Protein AF-A0A1M6I4M4-F1 (afdb_monomer_lite)

Sequence (98 aa):
MHDIEQLFTFACSGDISGLEEYYKNGGTKNIRYQKFGTEHSLMMGAFRNCQFATMDYLKSQGETLTEAEAAALQRALGQMERAKHLADPKEKERESSR

Secondary structure (DSSP, 8-state):
---HHHHHHHHHHT-HHHHHHHHHTTPPSS-EEEETTEEEEHHHHHHHTT-HHHHHHHHHHT----HHHHHHHHHHHHHHHHHHHHH-GGGSSSSS--

Structure (mmCIF, N/CA/C/O backbone):
data_AF-A0A1M6I4M4-F1
#
_entry.id   AF-A0A1M6I4M4-F1
#
loop_
_atom_site.group_PDB
_atom_site.id
_atom_site.type_symbol
_atom_site.label_atom_id
_atom_site.label_alt_id
_atom_site.label_comp_id
_atom_site.label_asym_id
_atom_site.label_entity_id
_atom_site.label_seq_id
_atom_site.pdbx_PDB_ins_c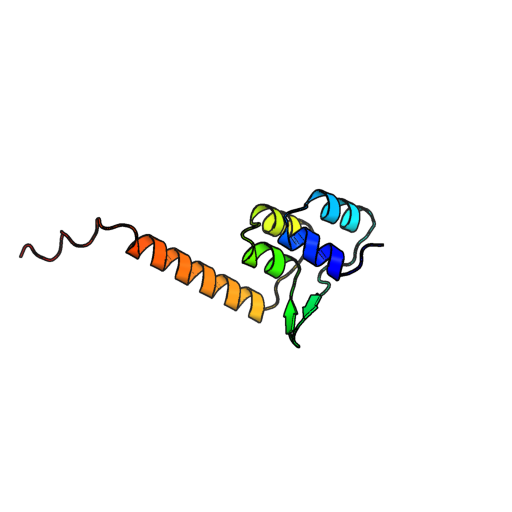ode
_atom_site.Cartn_x
_atom_site.Cartn_y
_atom_site.Cartn_z
_atom_site.occupancy
_atom_site.B_iso_or_equiv
_atom_site.auth_seq_id
_atom_site.auth_comp_id
_atom_site.auth_asym_id
_atom_site.auth_atom_id
_atom_site.pdbx_PDB_model_num
ATOM 1 N N . MET A 1 1 ? -17.769 4.389 5.767 1.00 60.28 1 MET A N 1
ATOM 2 C CA . MET A 1 1 ? -17.010 3.127 5.900 1.00 60.28 1 MET A CA 1
ATOM 3 C C . MET A 1 1 ? -16.531 2.777 4.505 1.00 60.28 1 MET A C 1
ATOM 5 O O . MET A 1 1 ? -17.378 2.627 3.638 1.00 60.28 1 MET A O 1
ATOM 9 N N . HIS A 1 2 ? -15.221 2.789 4.264 1.00 77.38 2 HIS A N 1
ATOM 10 C CA . HIS A 1 2 ? -14.665 2.419 2.961 1.00 77.38 2 HIS A CA 1
ATOM 11 C C . HIS A 1 2 ? -14.637 0.892 2.856 1.00 77.38 2 HIS A C 1
ATOM 13 O O . HIS A 1 2 ? -14.240 0.231 3.818 1.00 77.38 2 HIS A O 1
ATOM 19 N N . ASP A 1 3 ? -15.078 0.337 1.730 1.00 90.31 3 ASP A N 1
ATOM 20 C CA . ASP A 1 3 ? -14.896 -1.086 1.446 1.00 90.31 3 ASP A CA 1
ATOM 21 C C . ASP A 1 3 ? -13.462 -1.373 0.960 1.00 90.31 3 ASP A C 1
ATOM 23 O O . ASP A 1 3 ? -12.679 -0.469 0.651 1.00 90.31 3 ASP A O 1
ATOM 27 N N . ILE A 1 4 ? -13.094 -2.655 0.920 1.00 94.88 4 ILE A N 1
ATOM 28 C CA . ILE A 1 4 ? -11.757 -3.083 0.496 1.00 94.88 4 ILE A CA 1
ATOM 29 C C . ILE A 1 4 ? -11.454 -2.716 -0.966 1.00 94.88 4 ILE A C 1
ATOM 31 O O . ILE A 1 4 ? -10.291 -2.492 -1.296 1.00 94.88 4 ILE A O 1
ATOM 35 N N . GLU A 1 5 ? -12.456 -2.624 -1.844 1.00 95.50 5 GLU A N 1
ATOM 36 C CA . GLU A 1 5 ? -12.244 -2.297 -3.259 1.00 95.50 5 GLU A CA 1
ATOM 37 C C . GLU A 1 5 ? -11.834 -0.832 -3.432 1.00 95.50 5 GLU A C 1
ATOM 39 O O . GLU A 1 5 ? -10.890 -0.518 -4.166 1.00 95.50 5 GLU A O 1
ATOM 44 N N . GLN A 1 6 ? -12.488 0.063 -2.694 1.00 96.25 6 GLN A N 1
ATOM 45 C CA . GLN A 1 6 ? -12.174 1.482 -2.663 1.00 96.25 6 GLN A CA 1
ATOM 46 C C . GLN A 1 6 ? -10.792 1.727 -2.046 1.00 96.25 6 GLN A C 1
ATOM 48 O O . GLN A 1 6 ? -9.997 2.489 -2.595 1.00 96.25 6 GLN A O 1
ATOM 53 N N . LEU A 1 7 ? -10.459 1.030 -0.955 1.00 97.38 7 LEU A N 1
ATOM 54 C CA . LEU A 1 7 ? -9.134 1.121 -0.329 1.00 97.38 7 LEU A CA 1
ATOM 55 C C . LEU A 1 7 ? -8.032 0.598 -1.253 1.00 97.38 7 LEU A C 1
ATOM 57 O O . LEU A 1 7 ? -6.967 1.208 -1.362 1.00 97.38 7 LEU A O 1
ATOM 61 N N . PHE A 1 8 ? -8.292 -0.501 -1.964 1.00 97.12 8 PHE A N 1
ATOM 62 C CA . PHE A 1 8 ? -7.364 -1.021 -2.962 1.00 97.12 8 PHE A CA 1
ATOM 63 C C . PHE A 1 8 ? -7.186 -0.041 -4.127 1.00 97.12 8 PHE A C 1
ATOM 65 O O . PHE A 1 8 ? -6.068 0.137 -4.612 1.00 97.12 8 PHE A O 1
ATOM 72 N N . THR A 1 9 ? -8.255 0.649 -4.533 1.00 97.56 9 THR A N 1
ATOM 73 C CA . THR A 1 9 ? -8.200 1.715 -5.542 1.00 97.56 9 THR A CA 1
ATOM 74 C C . THR A 1 9 ? -7.325 2.875 -5.079 1.00 97.56 9 THR A C 1
ATOM 76 O O . THR A 1 9 ? -6.431 3.265 -5.826 1.00 97.56 9 THR A O 1
ATOM 79 N N . PHE A 1 10 ? -7.501 3.366 -3.846 1.00 98.25 10 PHE A N 1
ATOM 80 C CA . PHE A 1 10 ? -6.642 4.412 -3.279 1.00 98.25 10 PHE A CA 1
ATOM 81 C C . PHE A 1 10 ? -5.170 3.998 -3.241 1.00 98.25 10 PHE A C 1
ATOM 83 O O . PHE A 1 10 ? -4.292 4.770 -3.621 1.00 98.25 10 PHE A O 1
ATOM 90 N N . ALA A 1 11 ? -4.889 2.755 -2.845 1.00 98.06 11 ALA A N 1
ATOM 91 C CA . ALA A 1 11 ? -3.527 2.236 -2.840 1.00 98.06 11 ALA A CA 1
ATOM 92 C C . ALA A 1 11 ? -2.917 2.184 -4.253 1.00 98.06 11 ALA A C 1
ATOM 94 O O . ALA A 1 11 ? -1.751 2.527 -4.429 1.00 98.06 11 ALA A O 1
ATOM 95 N N . CYS A 1 12 ? -3.697 1.789 -5.266 1.00 97.94 12 CYS A N 1
ATOM 96 C CA . CYS A 1 12 ? -3.242 1.739 -6.657 1.00 97.94 12 CYS A CA 1
ATOM 97 C C . CYS A 1 12 ? -3.042 3.131 -7.275 1.00 97.94 12 CYS A C 1
ATOM 99 O O . CYS A 1 12 ? -2.120 3.309 -8.068 1.00 97.94 12 CYS A O 1
ATOM 101 N N . SER A 1 13 ? -3.898 4.100 -6.940 1.00 98.12 13 SER A N 1
ATOM 102 C CA . SER A 1 13 ? -3.834 5.468 -7.472 1.00 98.12 13 SER A CA 1
ATOM 103 C C . SER A 1 13 ? -2.854 6.372 -6.726 1.00 98.12 13 SER A C 1
ATOM 105 O O . SER A 1 13 ? -2.486 7.423 -7.245 1.00 98.12 13 SER A O 1
ATOM 107 N N . GLY A 1 14 ? -2.435 5.975 -5.525 1.00 98.06 14 GLY A N 1
ATOM 108 C CA . GLY A 1 14 ? -1.590 6.782 -4.654 1.00 98.06 14 GLY A CA 1
ATOM 109 C C . GLY A 1 14 ? -2.355 7.823 -3.831 1.00 98.06 14 GLY A C 1
ATOM 110 O O . GLY A 1 14 ? -1.748 8.765 -3.323 1.00 98.06 14 GLY A O 1
ATOM 111 N N . ASP A 1 15 ? -3.673 7.666 -3.676 1.00 98.19 15 ASP A N 1
ATOM 112 C CA . ASP A 1 15 ? -4.514 8.558 -2.871 1.00 98.19 15 ASP A CA 1
ATOM 113 C C . ASP A 1 15 ? -4.288 8.329 -1.366 1.00 98.19 15 ASP A C 1
ATOM 115 O O . ASP A 1 15 ? -5.010 7.597 -0.683 1.00 98.19 15 ASP A O 1
ATOM 119 N N . ILE A 1 16 ? -3.234 8.958 -0.844 1.00 98.25 16 ILE A N 1
ATOM 120 C CA . ILE A 1 16 ? -2.892 8.912 0.581 1.00 98.25 16 ILE A CA 1
ATOM 121 C C . ILE A 1 16 ? -3.979 9.587 1.425 1.00 98.25 16 ILE A C 1
ATOM 123 O O . ILE A 1 16 ? -4.230 9.132 2.535 1.00 98.25 16 ILE A O 1
ATOM 127 N N . SER A 1 17 ? -4.663 10.618 0.922 1.00 97.69 17 SER A N 1
ATOM 128 C CA . SER A 1 17 ? -5.705 11.319 1.681 1.00 97.69 17 SER A CA 1
ATOM 129 C C . SER A 1 17 ? -6.900 10.413 1.988 1.00 97.69 17 SER A C 1
ATOM 131 O O . SER A 1 17 ? -7.351 10.377 3.134 1.00 97.69 17 SER A O 1
ATOM 133 N N . GLY A 1 18 ? -7.355 9.623 1.012 1.00 97.06 18 GLY A N 1
ATOM 134 C CA . GLY A 1 18 ? -8.405 8.623 1.231 1.00 97.06 18 GLY A CA 1
ATOM 135 C C . GLY A 1 18 ? -7.991 7.533 2.228 1.00 97.06 18 GLY A C 1
ATOM 136 O O . GLY A 1 18 ? -8.768 7.141 3.103 1.00 97.06 18 GLY A O 1
ATOM 137 N N . LEU A 1 19 ? -6.734 7.077 2.162 1.00 97.75 19 LEU A N 1
ATOM 138 C CA . LEU A 1 19 ? -6.187 6.113 3.125 1.00 97.75 19 LEU A CA 1
ATOM 139 C C . LEU A 1 19 ? -6.052 6.717 4.534 1.00 97.75 19 LEU A C 1
ATOM 141 O O . LEU A 1 19 ? -6.377 6.060 5.522 1.00 97.75 19 LEU A O 1
ATOM 145 N N . GLU A 1 20 ? -5.627 7.974 4.645 1.00 97.69 20 GLU A N 1
ATOM 146 C CA . GLU A 1 20 ? -5.549 8.689 5.918 1.00 97.69 20 GLU A CA 1
ATOM 147 C C . GLU A 1 20 ? -6.901 8.814 6.595 1.00 97.69 20 GLU A C 1
ATOM 149 O O . GLU A 1 20 ? -7.000 8.585 7.800 1.00 97.69 20 GLU A O 1
ATOM 154 N N . GLU A 1 21 ? -7.938 9.178 5.844 1.00 97.06 21 GLU A N 1
ATOM 155 C CA . GLU A 1 21 ? -9.292 9.243 6.377 1.00 97.06 21 GLU A CA 1
ATOM 156 C C . GLU A 1 21 ? -9.730 7.879 6.923 1.00 97.06 21 GLU A C 1
ATOM 158 O O . GLU A 1 21 ? -10.281 7.793 8.023 1.00 97.06 21 GLU A O 1
ATOM 163 N N . TYR A 1 22 ? -9.437 6.795 6.203 1.00 97.06 22 TYR A N 1
ATOM 164 C CA . TYR A 1 22 ? -9.741 5.443 6.658 1.00 97.06 22 TYR A CA 1
ATOM 165 C C . TYR A 1 22 ? -9.055 5.096 7.990 1.00 97.06 22 TYR A C 1
ATOM 167 O O . TYR A 1 22 ? -9.731 4.676 8.934 1.00 97.06 22 TYR A O 1
ATOM 175 N N . TYR A 1 23 ? -7.741 5.307 8.112 1.00 96.88 23 TYR A N 1
ATOM 176 C CA . TYR A 1 23 ? -7.014 4.963 9.340 1.00 96.88 23 TYR A CA 1
ATOM 177 C C . TYR A 1 23 ? -7.337 5.900 10.512 1.00 96.88 23 TYR A C 1
ATOM 179 O O . TYR A 1 23 ? -7.453 5.427 11.644 1.00 96.88 23 TYR A O 1
ATOM 187 N N . LYS A 1 24 ? -7.567 7.201 10.266 1.00 96.31 24 LYS A N 1
ATOM 188 C CA . LYS A 1 24 ? -8.021 8.163 11.295 1.00 96.31 24 LYS A CA 1
ATOM 189 C C . LYS A 1 24 ? -9.352 7.748 11.922 1.00 96.31 24 LYS A C 1
ATOM 191 O O . LYS A 1 24 ? -9.561 7.968 13.111 1.00 96.31 24 LYS A O 1
ATOM 196 N N . ASN A 1 25 ? -10.217 7.098 11.147 1.00 95.12 25 ASN A N 1
ATOM 197 C CA . ASN A 1 25 ? -11.512 6.594 11.602 1.00 95.12 25 ASN A CA 1
ATOM 198 C C . ASN A 1 25 ? -11.451 5.176 12.211 1.00 95.12 25 ASN A C 1
ATOM 200 O O . ASN A 1 25 ? -12.485 4.526 12.354 1.00 95.12 25 ASN A O 1
ATOM 204 N N . GLY A 1 26 ? -10.262 4.679 12.575 1.00 94.75 26 GLY A N 1
ATOM 205 C CA . GLY A 1 26 ? -10.101 3.366 13.209 1.00 94.75 26 GLY A CA 1
ATOM 206 C C . GLY A 1 26 ? -10.154 2.189 12.233 1.00 94.75 26 GLY A C 1
ATOM 207 O O . GLY A 1 26 ? -10.511 1.079 12.629 1.00 94.75 26 GLY A O 1
ATOM 208 N N . GLY A 1 27 ? -9.816 2.422 10.961 1.00 95.06 27 GLY A N 1
ATOM 209 C CA . GLY A 1 27 ? -9.752 1.392 9.931 1.00 95.06 27 GLY A CA 1
ATOM 210 C C . GLY A 1 27 ? -8.944 0.158 10.353 1.00 95.06 27 GLY A C 1
ATOM 211 O O . GLY A 1 27 ? -7.889 0.250 10.985 1.00 95.06 27 GLY A O 1
ATOM 212 N N . THR A 1 28 ? -9.446 -1.020 9.987 1.00 95.31 28 THR A N 1
ATOM 213 C CA . THR A 1 28 ? -8.758 -2.295 10.219 1.00 95.31 28 THR A CA 1
ATOM 214 C C . THR A 1 28 ? -7.534 -2.414 9.313 1.00 95.31 28 THR A C 1
ATOM 216 O O . THR A 1 28 ? -7.605 -2.141 8.114 1.00 95.31 28 THR A O 1
ATOM 219 N N . LYS A 1 29 ? -6.413 -2.835 9.894 1.00 95.81 29 LYS A N 1
ATOM 220 C CA . LYS A 1 29 ? -5.137 -3.042 9.199 1.00 95.81 29 LYS A CA 1
ATOM 221 C C . LYS A 1 29 ? -5.058 -4.449 8.620 1.00 95.81 29 LYS A C 1
ATOM 223 O O . LYS A 1 29 ? -5.710 -5.354 9.138 1.00 95.81 29 LYS A O 1
ATOM 228 N N . ASN A 1 30 ? -4.200 -4.654 7.625 1.00 95.56 30 ASN A N 1
ATOM 229 C CA . ASN A 1 30 ? -3.930 -5.962 7.017 1.00 95.56 30 ASN A CA 1
ATOM 230 C C . ASN A 1 30 ? -5.167 -6.615 6.387 1.00 95.56 30 ASN A C 1
ATOM 232 O O . ASN A 1 30 ? -5.251 -7.839 6.274 1.00 95.56 30 ASN A O 1
ATOM 236 N N . ILE A 1 31 ? -6.128 -5.797 5.960 1.00 94.44 31 ILE A N 1
ATOM 237 C CA . ILE A 1 31 ? -7.254 -6.264 5.156 1.00 94.44 31 ILE A CA 1
ATOM 238 C C . ILE A 1 31 ? -6.753 -6.711 3.777 1.00 94.44 31 ILE A C 1
ATOM 240 O O . ILE A 1 31 ? -5.776 -6.181 3.239 1.00 94.44 31 ILE A O 1
ATOM 244 N N . ARG A 1 32 ? -7.411 -7.719 3.206 1.00 94.69 32 ARG A N 1
ATOM 245 C CA . ARG A 1 32 ? -6.951 -8.390 1.987 1.00 94.69 32 ARG A CA 1
ATOM 246 C C . ARG A 1 32 ? -7.966 -8.186 0.873 1.00 94.69 32 ARG A C 1
ATOM 248 O O . ARG A 1 32 ? -9.136 -8.524 1.022 1.00 94.69 32 ARG A O 1
ATOM 255 N N . TYR A 1 33 ? -7.508 -7.639 -0.248 1.00 94.62 33 TYR A N 1
ATOM 256 C CA . TYR A 1 33 ? -8.299 -7.537 -1.468 1.00 94.62 33 TYR A CA 1
ATOM 257 C C . TYR A 1 33 ? -8.217 -8.852 -2.238 1.00 94.62 33 TYR A C 1
ATOM 259 O O . TYR A 1 33 ? -7.123 -9.284 -2.603 1.00 94.62 33 TYR A O 1
ATOM 267 N N . GLN A 1 34 ? -9.357 -9.490 -2.492 1.00 93.50 34 GLN A N 1
ATOM 268 C CA . GLN A 1 34 ? -9.416 -10.752 -3.223 1.00 93.50 34 GLN A CA 1
ATOM 269 C C . GLN A 1 34 ? -9.838 -10.513 -4.674 1.00 93.50 34 GLN A C 1
ATOM 271 O O . GLN A 1 34 ? -10.910 -9.979 -4.944 1.00 93.50 34 GLN A O 1
ATOM 276 N N . LYS A 1 35 ? -9.013 -10.953 -5.627 1.00 88.81 35 LYS A N 1
ATOM 277 C CA . LYS A 1 35 ? -9.352 -10.939 -7.055 1.00 88.81 35 LYS A CA 1
ATOM 278 C C . LYS A 1 35 ? -8.714 -12.121 -7.763 1.00 88.81 35 LYS A C 1
ATOM 280 O O . LYS A 1 35 ? -7.587 -12.494 -7.453 1.00 88.81 35 LYS A O 1
ATOM 285 N N . PHE A 1 36 ? -9.438 -12.713 -8.713 1.00 85.69 36 PHE A N 1
ATOM 286 C CA . PHE A 1 36 ? -8.967 -13.851 -9.516 1.00 85.69 36 PHE A CA 1
ATOM 287 C C . PHE A 1 36 ? -8.440 -15.032 -8.676 1.00 85.69 36 PHE A C 1
ATOM 289 O O . PHE A 1 36 ? -7.476 -15.691 -9.049 1.00 85.69 36 PHE A O 1
ATOM 296 N N . GLY A 1 37 ? -9.064 -15.290 -7.521 1.00 86.44 37 GLY A N 1
ATOM 297 C CA . GLY A 1 37 ? -8.675 -16.382 -6.622 1.00 86.44 37 GLY A CA 1
ATOM 298 C C . GLY A 1 37 ? -7.416 -16.115 -5.791 1.00 86.44 37 GLY A C 1
ATOM 299 O O . GLY A 1 37 ? -6.989 -17.001 -5.059 1.00 86.44 37 GLY A O 1
ATOM 300 N N . THR A 1 38 ? -6.837 -14.912 -5.858 1.00 87.88 38 THR A N 1
ATOM 301 C CA . THR A 1 38 ? -5.669 -14.517 -5.059 1.00 87.88 38 THR A CA 1
ATOM 302 C C . THR A 1 38 ? -5.969 -13.320 -4.169 1.00 87.88 38 THR A C 1
ATOM 304 O O . THR A 1 38 ? -6.725 -12.427 -4.547 1.00 87.88 38 THR A O 1
ATOM 307 N N . GLU A 1 39 ? -5.337 -13.287 -2.999 1.00 93.06 39 GLU A N 1
ATOM 308 C CA . GLU A 1 39 ? -5.395 -12.160 -2.071 1.00 93.06 39 GLU A CA 1
ATOM 309 C C . GLU A 1 39 ? -4.201 -11.221 -2.237 1.00 93.06 39 GLU A C 1
ATOM 311 O O . GLU A 1 39 ? -3.062 -11.656 -2.438 1.00 93.06 39 GLU A O 1
ATOM 316 N N . HIS A 1 40 ? -4.456 -9.925 -2.092 1.00 94.19 40 HIS A N 1
ATOM 317 C CA . HIS A 1 40 ? -3.467 -8.866 -2.210 1.00 94.19 40 HIS A CA 1
ATOM 318 C C . HIS A 1 40 ? -3.588 -7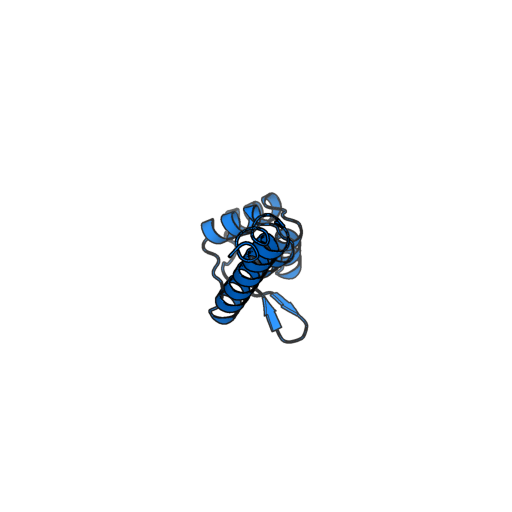.877 -1.051 1.00 94.19 40 HIS A C 1
ATOM 320 O O . HIS A 1 40 ? -4.682 -7.412 -0.728 1.00 94.19 40 HIS A O 1
ATOM 326 N N . SER A 1 41 ? -2.456 -7.524 -0.447 1.00 96.88 41 SER A N 1
ATOM 327 C CA . SER A 1 41 ? -2.365 -6.356 0.432 1.00 96.88 41 SER A CA 1
ATOM 328 C C . SER A 1 41 ? -2.546 -5.063 -0.359 1.00 96.88 41 SER A C 1
ATOM 330 O O . SER A 1 41 ? -2.208 -4.975 -1.545 1.00 96.88 41 SER A O 1
ATOM 332 N N . LEU A 1 42 ? -2.976 -4.014 0.343 1.00 97.69 42 LEU A N 1
ATOM 333 C CA . LEU A 1 42 ? -2.919 -2.642 -0.167 1.00 97.69 42 LEU A CA 1
ATOM 334 C C . LEU A 1 42 ? -1.489 -2.274 -0.600 1.00 97.69 42 LEU A C 1
ATOM 336 O O . LEU A 1 42 ? -1.294 -1.667 -1.651 1.00 97.69 42 LEU A O 1
ATOM 340 N N . MET A 1 43 ? -0.476 -2.730 0.149 1.00 97.88 43 MET A N 1
ATOM 341 C CA . MET A 1 43 ? 0.937 -2.528 -0.189 1.00 97.88 43 MET A CA 1
ATOM 342 C C . MET A 1 43 ? 1.307 -3.128 -1.553 1.00 97.88 43 MET A C 1
ATOM 344 O O . MET A 1 43 ? 2.019 -2.488 -2.324 1.00 97.88 43 MET A O 1
ATOM 348 N N . MET A 1 44 ? 0.796 -4.316 -1.901 1.00 95.94 44 MET A N 1
ATOM 349 C CA . MET A 1 44 ? 1.004 -4.893 -3.235 1.00 95.94 44 MET A CA 1
ATOM 350 C C . MET A 1 44 ? 0.298 -4.107 -4.342 1.00 95.94 44 MET A C 1
ATOM 352 O O . MET A 1 44 ? 0.840 -4.010 -5.446 1.00 95.94 44 MET A O 1
ATOM 356 N N . GLY A 1 45 ? -0.883 -3.546 -4.064 1.00 96.19 45 GLY A N 1
ATOM 357 C CA . GLY A 1 45 ? -1.571 -2.628 -4.977 1.00 96.19 45 GLY A CA 1
ATOM 358 C C . GLY A 1 45 ? -0.720 -1.394 -5.279 1.00 96.19 45 GLY A C 1
ATOM 359 O O . GLY A 1 45 ? -0.472 -1.087 -6.446 1.00 96.19 45 GLY A O 1
ATOM 360 N N . ALA A 1 46 ? -0.182 -0.759 -4.237 1.00 97.94 46 ALA A N 1
ATOM 361 C CA . ALA A 1 46 ? 0.715 0.386 -4.363 1.00 97.94 46 ALA A CA 1
ATOM 362 C C . ALA A 1 46 ? 2.010 0.036 -5.117 1.00 97.94 46 ALA A C 1
ATOM 364 O O . ALA A 1 46 ? 2.367 0.713 -6.081 1.00 97.94 46 ALA A O 1
ATOM 365 N N . PHE A 1 47 ? 2.684 -1.059 -4.745 1.00 96.12 47 PHE A N 1
ATOM 366 C CA . PHE A 1 47 ? 3.933 -1.493 -5.381 1.00 96.12 47 PHE A CA 1
ATOM 367 C C . PHE A 1 47 ? 3.781 -1.728 -6.888 1.00 96.12 47 PHE A C 1
ATOM 369 O O . PHE A 1 47 ? 4.571 -1.217 -7.679 1.00 96.12 47 PHE A O 1
ATOM 376 N N . ARG A 1 48 ? 2.750 -2.478 -7.299 1.00 94.19 48 ARG A N 1
ATOM 377 C CA . ARG A 1 48 ? 2.507 -2.815 -8.714 1.00 94.19 48 ARG A CA 1
ATOM 378 C C . ARG A 1 48 ? 2.197 -1.593 -9.578 1.00 94.19 48 ARG A C 1
ATOM 380 O O . ARG A 1 48 ? 2.384 -1.661 -10.787 1.00 94.19 48 ARG A O 1
ATOM 387 N N . ASN A 1 49 ? 1.748 -0.502 -8.962 1.00 96.56 49 ASN A N 1
ATOM 388 C CA . ASN A 1 49 ? 1.462 0.769 -9.624 1.00 96.56 49 ASN A CA 1
ATOM 389 C C . ASN A 1 49 ? 2.546 1.829 -9.363 1.00 96.56 49 ASN A C 1
ATOM 391 O O . ASN A 1 49 ? 2.312 3.011 -9.597 1.00 96.56 49 ASN A O 1
ATOM 395 N N . CYS A 1 50 ? 3.725 1.422 -8.875 1.00 95.88 50 CYS A N 1
ATOM 396 C CA . CYS A 1 50 ? 4.860 2.304 -8.586 1.00 95.88 50 CYS A CA 1
ATOM 397 C C . CYS A 1 50 ? 4.556 3.430 -7.576 1.00 95.88 50 CYS A C 1
ATOM 399 O O . CYS A 1 50 ? 5.272 4.430 -7.527 1.00 95.88 50 CYS A O 1
ATOM 401 N N . GLN A 1 51 ? 3.530 3.271 -6.737 1.00 98.00 51 GLN A N 1
ATOM 402 C CA . GLN A 1 51 ? 3.152 4.238 -5.705 1.00 98.00 51 GLN A CA 1
ATOM 403 C C . GLN A 1 51 ? 4.004 4.032 -4.444 1.00 98.00 51 GLN A C 1
ATOM 405 O O . GLN A 1 51 ? 3.530 3.586 -3.398 1.00 98.00 51 GLN A O 1
ATOM 410 N N . PHE A 1 52 ? 5.307 4.307 -4.545 1.00 95.50 52 PHE A N 1
ATOM 411 C CA . PHE A 1 52 ? 6.265 4.013 -3.471 1.00 95.50 52 PHE A CA 1
ATOM 412 C C . PHE A 1 52 ? 6.022 4.846 -2.204 1.00 95.50 52 PHE A C 1
ATOM 414 O O . PHE A 1 52 ? 6.079 4.302 -1.106 1.00 95.50 52 PHE A O 1
ATOM 421 N N . ALA A 1 53 ? 5.643 6.122 -2.346 1.00 97.88 53 ALA A N 1
ATOM 422 C CA . ALA A 1 53 ? 5.263 6.960 -1.203 1.00 97.88 53 ALA A CA 1
ATOM 423 C C . ALA A 1 53 ? 4.048 6.387 -0.451 1.00 97.88 53 ALA A C 1
ATOM 425 O O . ALA A 1 53 ? 3.994 6.400 0.777 1.00 97.88 53 ALA A O 1
ATOM 426 N N . THR A 1 54 ? 3.090 5.817 -1.185 1.00 98.50 54 THR A N 1
ATOM 427 C CA . THR A 1 54 ? 1.924 5.144 -0.607 1.00 98.50 54 THR A CA 1
ATOM 428 C C . THR A 1 54 ? 2.309 3.843 0.087 1.00 98.50 54 THR A C 1
ATOM 430 O O . THR A 1 54 ? 1.757 3.544 1.142 1.00 98.50 54 THR A O 1
ATOM 433 N N . MET A 1 55 ? 3.285 3.086 -0.429 1.00 96.88 55 MET A N 1
ATOM 434 C CA . MET A 1 55 ? 3.834 1.939 0.305 1.00 96.88 55 MET A CA 1
ATOM 435 C C . MET A 1 55 ? 4.454 2.352 1.641 1.00 96.88 55 MET A C 1
ATOM 437 O O . MET A 1 55 ? 4.175 1.709 2.654 1.00 96.88 55 MET A O 1
ATOM 441 N N . ASP A 1 56 ? 5.276 3.403 1.651 1.00 97.69 56 ASP A N 1
ATOM 442 C CA . ASP A 1 56 ? 5.910 3.898 2.877 1.00 97.69 56 ASP A CA 1
ATOM 443 C C . ASP A 1 56 ? 4.856 4.360 3.888 1.00 97.69 56 ASP A C 1
ATOM 445 O O . ASP A 1 56 ? 4.924 4.014 5.072 1.00 97.69 56 ASP A O 1
ATOM 449 N N . TYR A 1 57 ? 3.824 5.055 3.405 1.00 98.38 57 TYR A N 1
ATOM 450 C CA . TYR A 1 57 ? 2.677 5.436 4.215 1.00 98.38 57 TYR A CA 1
ATOM 451 C C . TYR A 1 57 ? 1.956 4.214 4.806 1.00 98.38 57 TYR A C 1
ATOM 453 O O . TYR A 1 57 ? 1.814 4.128 6.025 1.00 98.38 57 TYR A O 1
ATOM 461 N N . LEU A 1 58 ? 1.553 3.235 3.991 1.00 98.12 58 LEU A N 1
ATOM 462 C CA . LEU A 1 58 ? 0.859 2.025 4.455 1.00 98.12 58 LEU A CA 1
ATOM 463 C C . LEU A 1 58 ? 1.695 1.254 5.489 1.00 98.12 58 LEU A C 1
ATOM 465 O O . LEU A 1 58 ? 1.183 0.845 6.534 1.00 98.12 58 LEU A O 1
ATOM 469 N N . LYS A 1 59 ? 3.007 1.137 5.259 1.00 97.19 59 LYS A N 1
ATOM 470 C CA . LYS A 1 59 ? 3.944 0.536 6.214 1.00 97.19 59 LYS A CA 1
ATOM 471 C C . LYS A 1 59 ? 3.963 1.297 7.543 1.00 97.19 59 LYS A C 1
ATOM 473 O O . LYS A 1 59 ? 3.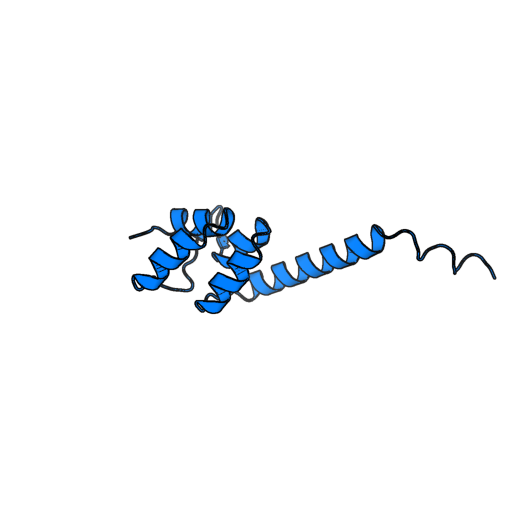957 0.668 8.599 1.00 97.19 59 LYS A O 1
ATOM 478 N N . SER A 1 60 ? 3.938 2.633 7.511 1.00 97.69 60 SER A N 1
ATOM 479 C CA . SER A 1 60 ? 3.876 3.468 8.723 1.00 97.69 60 SER A CA 1
ATOM 480 C C . SER A 1 60 ? 2.583 3.271 9.525 1.00 97.69 60 SER A C 1
ATOM 482 O O . SER A 1 60 ? 2.600 3.376 10.749 1.00 97.69 60 SER A O 1
ATOM 484 N N . GLN A 1 61 ? 1.476 2.922 8.858 1.00 97.50 61 GLN A N 1
ATOM 485 C CA . GLN A 1 61 ? 0.206 2.598 9.516 1.00 97.50 61 GLN A CA 1
ATOM 486 C C . GLN A 1 61 ? 0.212 1.199 10.153 1.00 97.50 61 GLN A C 1
ATOM 488 O O . GLN A 1 61 ? -0.654 0.890 10.976 1.00 97.50 61 GLN A O 1
ATOM 493 N N . GLY A 1 62 ? 1.208 0.366 9.843 1.00 97.19 62 GLY A N 1
ATOM 494 C CA . GLY A 1 62 ? 1.340 -1.004 10.337 1.00 97.19 62 GLY A CA 1
ATOM 495 C C . GLY A 1 62 ? 0.753 -2.063 9.402 1.00 97.19 62 GLY A C 1
ATOM 496 O O . GLY A 1 62 ? 0.450 -3.163 9.864 1.00 97.19 62 GLY A O 1
ATOM 497 N N . GLU A 1 63 ? 0.574 -1.742 8.117 1.00 97.50 63 GLU A N 1
ATOM 498 C CA . GLU A 1 63 ? 0.316 -2.752 7.090 1.00 97.50 63 GLU A 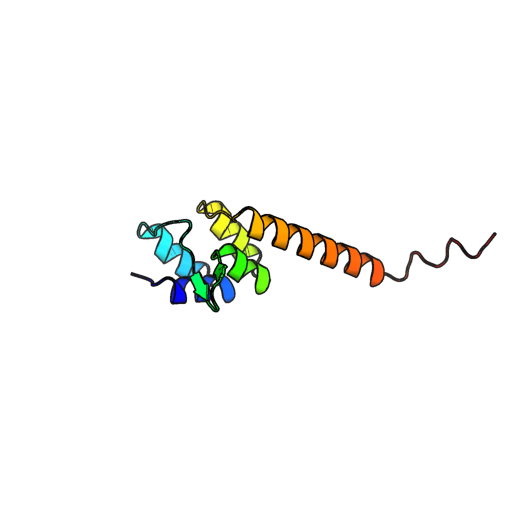CA 1
ATOM 499 C C . GLU A 1 63 ? 1.534 -3.659 6.900 1.00 97.50 63 GLU A C 1
ATOM 501 O O . GLU A 1 63 ? 2.690 -3.243 7.030 1.00 97.50 63 GLU A O 1
ATOM 506 N N . THR A 1 64 ? 1.259 -4.914 6.567 1.00 96.31 64 THR A N 1
ATOM 507 C CA . THR A 1 64 ? 2.264 -5.953 6.380 1.00 96.31 64 THR A CA 1
ATOM 508 C C . THR A 1 64 ? 2.037 -6.702 5.076 1.00 96.31 64 THR A C 1
ATOM 510 O O . THR A 1 64 ? 0.915 -6.878 4.594 1.00 96.31 64 THR A O 1
ATOM 513 N N . LEU A 1 65 ? 3.145 -7.152 4.498 1.00 94.94 65 LEU A N 1
ATOM 514 C CA . LEU A 1 65 ? 3.145 -8.100 3.395 1.00 94.94 65 LEU A CA 1
ATOM 515 C C . LEU A 1 65 ? 3.113 -9.516 3.964 1.00 94.94 65 LEU A C 1
ATOM 517 O O . LEU A 1 65 ? 3.733 -9.790 4.993 1.00 94.94 65 LEU A O 1
ATOM 521 N N . THR A 1 66 ? 2.468 -10.438 3.255 1.00 94.06 66 THR A N 1
ATOM 522 C CA . THR A 1 66 ? 2.706 -11.865 3.511 1.00 94.06 66 THR A CA 1
ATOM 523 C C . THR A 1 66 ? 4.107 -12.255 3.048 1.00 94.06 66 THR A C 1
ATOM 525 O O . THR A 1 66 ? 4.723 -11.564 2.233 1.00 94.06 66 THR A O 1
ATOM 528 N N . GLU A 1 67 ? 4.608 -13.403 3.503 1.00 93.69 67 GLU A N 1
ATOM 529 C CA . GLU A 1 67 ? 5.901 -13.931 3.046 1.00 93.69 67 GLU A CA 1
ATOM 530 C C . GLU A 1 67 ? 5.960 -14.080 1.518 1.00 93.69 67 GLU A C 1
ATOM 532 O O . GLU A 1 67 ? 6.959 -13.732 0.888 1.00 93.69 67 GLU A O 1
ATOM 537 N N . ALA A 1 68 ? 4.862 -14.530 0.903 1.00 92.56 68 ALA A N 1
ATOM 538 C CA . ALA A 1 68 ? 4.756 -14.669 -0.546 1.00 92.56 68 ALA A CA 1
ATOM 539 C C . ALA A 1 68 ? 4.831 -13.313 -1.268 1.00 92.56 68 ALA A C 1
ATOM 541 O O . ALA A 1 68 ? 5.511 -13.189 -2.289 1.00 92.56 68 ALA A O 1
ATOM 542 N N . GLU A 1 69 ? 4.164 -12.288 -0.736 1.00 94.94 69 GLU A N 1
ATOM 543 C CA . GLU A 1 69 ? 4.211 -10.932 -1.286 1.00 94.94 69 GLU A CA 1
ATOM 544 C C . GLU A 1 69 ? 5.593 -10.300 -1.114 1.00 94.94 69 GLU A C 1
ATOM 546 O O . GLU A 1 69 ? 6.128 -9.727 -2.062 1.0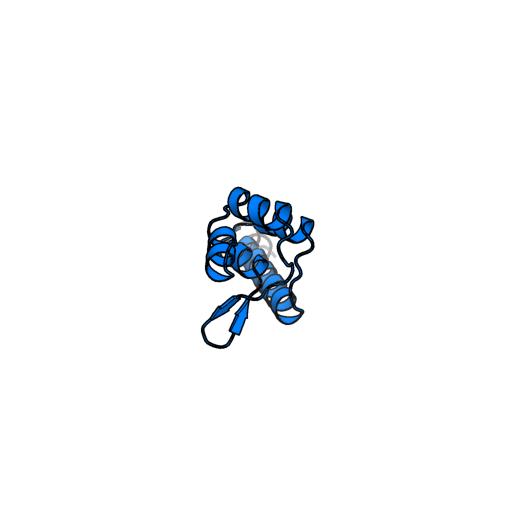0 94.94 69 GLU A O 1
ATOM 551 N N . ALA A 1 70 ? 6.211 -10.467 0.056 1.00 94.69 70 ALA A N 1
ATOM 552 C CA . ALA A 1 70 ? 7.563 -9.996 0.321 1.00 94.69 70 ALA A CA 1
ATOM 553 C C . ALA A 1 70 ? 8.583 -10.653 -0.624 1.00 94.69 70 ALA A C 1
ATOM 555 O O . ALA A 1 70 ? 9.412 -9.961 -1.217 1.00 94.69 70 ALA A O 1
ATOM 556 N N . ALA A 1 71 ? 8.484 -11.969 -0.837 1.00 94.88 71 ALA A N 1
ATOM 557 C CA . ALA A 1 71 ? 9.329 -12.687 -1.786 1.00 94.88 71 ALA A CA 1
ATOM 558 C C . ALA A 1 71 ? 9.108 -12.212 -3.234 1.00 94.88 71 ALA A C 1
ATOM 560 O O . ALA A 1 71 ? 10.070 -12.061 -3.991 1.00 94.88 71 ALA A O 1
ATOM 561 N N . ALA A 1 72 ? 7.859 -11.950 -3.634 1.00 93.00 72 ALA A N 1
ATOM 562 C CA . ALA A 1 72 ? 7.545 -11.412 -4.957 1.00 93.00 72 ALA A CA 1
ATOM 563 C C . ALA A 1 72 ? 8.125 -10.003 -5.154 1.00 93.00 72 ALA A C 1
ATOM 565 O O . ALA A 1 72 ? 8.733 -9.729 -6.190 1.00 93.00 72 ALA A O 1
ATOM 566 N N . LEU A 1 73 ? 7.997 -9.139 -4.147 1.00 92.75 73 LEU A N 1
ATOM 567 C CA . LEU A 1 73 ? 8.542 -7.786 -4.157 1.00 92.75 73 LEU A CA 1
ATOM 568 C C . LEU A 1 73 ? 10.074 -7.800 -4.246 1.00 92.75 73 LEU A C 1
ATOM 570 O O . LEU A 1 73 ? 10.641 -7.120 -5.097 1.00 92.75 73 LEU A O 1
ATOM 574 N N . GLN A 1 74 ? 10.754 -8.631 -3.449 1.00 93.75 74 GLN A N 1
ATOM 575 C CA . GLN A 1 74 ? 12.214 -8.781 -3.516 1.00 93.75 74 GLN A CA 1
ATOM 576 C C . GLN A 1 74 ? 12.687 -9.266 -4.891 1.00 93.75 74 GLN A C 1
ATOM 578 O O . GLN A 1 74 ? 13.655 -8.736 -5.438 1.00 93.75 74 GLN A O 1
ATOM 583 N N . ARG A 1 75 ? 11.991 -10.246 -5.484 1.00 94.00 75 ARG A N 1
ATOM 584 C CA . ARG A 1 75 ? 12.295 -10.728 -6.841 1.00 94.00 75 ARG A CA 1
ATOM 585 C C . ARG A 1 75 ? 12.139 -9.619 -7.879 1.00 94.00 75 ARG A C 1
ATOM 587 O O . ARG A 1 75 ? 13.022 -9.466 -8.719 1.00 94.00 75 ARG A O 1
ATOM 594 N N . ALA A 1 76 ? 11.055 -8.847 -7.808 1.00 91.50 76 ALA A N 1
ATOM 595 C CA . ALA A 1 76 ? 10.804 -7.740 -8.725 1.00 91.50 76 ALA A CA 1
ATOM 596 C C . ALA A 1 76 ? 11.887 -6.655 -8.613 1.00 91.50 76 ALA A C 1
ATOM 598 O O . ALA A 1 76 ? 12.461 -6.261 -9.626 1.00 91.50 76 ALA A O 1
ATOM 599 N N . LEU A 1 77 ? 12.252 -6.245 -7.394 1.00 89.50 77 LEU A N 1
ATOM 600 C CA . LEU A 1 77 ? 13.337 -5.283 -7.175 1.00 89.50 77 LEU A CA 1
ATOM 601 C C . LEU A 1 77 ? 14.682 -5.794 -7.710 1.00 89.50 77 LEU A C 1
ATOM 603 O O . LEU A 1 77 ? 15.401 -5.052 -8.376 1.00 89.50 77 LEU A O 1
ATOM 607 N N . GLY A 1 78 ? 15.000 -7.074 -7.494 1.00 91.50 78 GLY A N 1
ATOM 608 C CA . GLY A 1 78 ? 16.216 -7.684 -8.036 1.00 91.50 78 GLY A CA 1
ATOM 609 C C . GLY A 1 78 ? 16.250 -7.710 -9.570 1.00 91.50 78 GLY A C 1
ATOM 610 O O . GLY A 1 78 ? 17.309 -7.529 -10.167 1.00 91.50 78 GLY A O 1
ATOM 611 N N . GLN A 1 79 ? 15.102 -7.903 -10.226 1.00 90.38 79 GLN A N 1
ATOM 612 C CA . GLN A 1 79 ? 14.995 -7.811 -11.687 1.00 90.38 79 GLN A CA 1
ATOM 613 C C . GLN A 1 79 ? 15.170 -6.373 -12.184 1.00 90.38 79 GLN A C 1
ATOM 615 O O . GLN A 1 79 ? 15.887 -6.162 -13.160 1.00 90.38 79 GLN A O 1
ATOM 620 N N . MET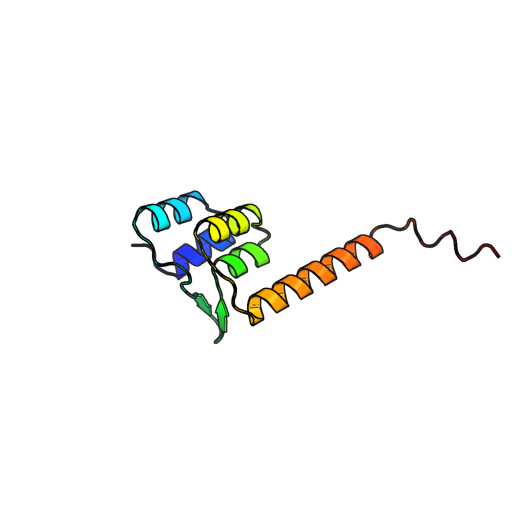 A 1 80 ? 14.567 -5.393 -11.504 1.00 86.62 80 MET A N 1
ATOM 621 C CA . MET A 1 80 ? 14.725 -3.975 -11.842 1.00 86.62 80 MET A CA 1
ATOM 622 C C . MET A 1 80 ? 16.183 -3.529 -11.719 1.00 86.62 80 MET A C 1
ATOM 624 O O . MET A 1 80 ? 16.683 -2.840 -12.603 1.00 86.62 80 MET A O 1
ATOM 628 N N . GLU A 1 81 ? 16.887 -3.957 -10.670 1.00 87.38 81 GLU A N 1
ATOM 629 C CA . GLU A 1 81 ? 18.298 -3.611 -10.482 1.00 87.38 81 GLU A CA 1
ATOM 630 C C . GLU A 1 81 ? 19.182 -4.201 -11.585 1.00 87.38 81 GLU A C 1
ATOM 632 O O . GLU A 1 81 ? 19.991 -3.499 -12.188 1.00 87.38 81 GLU A O 1
ATOM 637 N N . ARG A 1 82 ? 18.958 -5.470 -11.949 1.00 86.44 82 ARG A N 1
ATOM 638 C CA . ARG A 1 82 ? 19.640 -6.087 -13.098 1.00 86.44 82 ARG A CA 1
ATOM 639 C C . ARG A 1 82 ? 19.360 -5.328 -14.394 1.00 86.44 82 ARG A C 1
ATOM 641 O O . ARG A 1 82 ? 20.283 -5.098 -15.168 1.00 86.44 82 ARG A O 1
ATOM 648 N N . ALA A 1 83 ? 18.114 -4.915 -14.622 1.00 84.69 83 ALA A N 1
ATOM 649 C CA . ALA A 1 83 ? 17.741 -4.157 -15.812 1.00 84.69 83 ALA A CA 1
ATOM 650 C C . ALA A 1 83 ? 18.461 -2.799 -15.895 1.00 84.69 83 ALA A C 1
ATOM 652 O O . ALA A 1 83 ? 18.862 -2.411 -16.989 1.00 84.69 83 ALA A O 1
ATOM 653 N N . LYS A 1 84 ? 18.696 -2.114 -14.765 1.00 77.69 84 LYS A N 1
ATOM 654 C CA . LYS A 1 84 ? 19.509 -0.883 -14.735 1.00 77.69 84 LYS A CA 1
ATOM 655 C C . LYS A 1 84 ? 20.943 -1.136 -15.200 1.00 77.69 84 LYS A C 1
ATOM 657 O O . LYS A 1 84 ? 21.431 -0.397 -16.044 1.00 77.69 84 LYS A O 1
ATOM 662 N N . HIS A 1 85 ? 21.585 -2.202 -14.715 1.00 73.88 85 HIS A N 1
ATOM 663 C CA . HIS A 1 85 ? 22.944 -2.565 -15.139 1.00 73.88 85 HIS A CA 1
ATOM 664 C C . HIS A 1 85 ? 23.032 -2.930 -16.629 1.00 73.88 85 HIS A C 1
ATOM 666 O O . HIS A 1 85 ? 24.036 -2.653 -17.271 1.00 73.88 85 HIS A O 1
ATOM 672 N N . LEU A 1 86 ? 21.981 -3.527 -17.202 1.00 71.25 86 LEU A N 1
ATOM 673 C CA . LEU A 1 86 ? 21.896 -3.794 -18.644 1.00 71.25 86 LEU A CA 1
ATOM 674 C C . LEU A 1 86 ? 21.644 -2.527 -19.480 1.00 71.25 86 LEU A C 1
ATOM 676 O O . LEU A 1 86 ? 22.042 -2.483 -20.643 1.00 71.25 86 LEU A O 1
ATOM 680 N N . ALA A 1 87 ? 20.975 -1.522 -18.911 1.00 72.12 87 ALA A N 1
ATOM 681 C CA . ALA A 1 87 ? 20.671 -0.257 -19.575 1.00 72.12 87 ALA A CA 1
ATOM 682 C C . ALA A 1 87 ? 21.839 0.748 -19.551 1.00 72.12 87 ALA A C 1
ATOM 684 O O . ALA A 1 87 ? 21.775 1.745 -20.270 1.00 72.12 87 ALA A O 1
ATOM 685 N N . ASP A 1 88 ? 22.893 0.494 -18.768 1.00 60.38 88 ASP A N 1
ATOM 686 C CA . ASP A 1 88 ? 24.093 1.333 -18.693 1.00 60.38 88 ASP A CA 1
ATOM 687 C C . ASP A 1 88 ? 25.232 0.718 -19.546 1.00 60.38 88 ASP A C 1
ATOM 689 O O . ASP A 1 88 ? 25.852 -0.267 -19.140 1.00 60.38 88 ASP A O 1
ATOM 693 N N . PRO A 1 89 ? 25.542 1.232 -20.757 1.00 57.34 89 PRO A N 1
ATOM 694 C CA . PRO A 1 89 ? 26.457 0.564 -21.694 1.00 57.34 89 PRO A CA 1
ATOM 695 C C . PRO A 1 89 ? 27.943 0.617 -21.293 1.00 57.34 89 PRO A C 1
ATOM 697 O O . PRO A 1 89 ? 28.795 0.135 -22.040 1.00 57.34 89 PRO A O 1
ATOM 700 N N . LYS A 1 90 ? 28.297 1.231 -20.158 1.00 57.34 90 LYS A N 1
ATOM 701 C CA . LYS A 1 90 ? 29.683 1.631 -19.858 1.00 57.34 90 LYS A CA 1
ATOM 702 C C . LYS A 1 90 ? 30.612 0.533 -19.326 1.00 57.34 90 LYS A C 1
ATOM 704 O O . LYS A 1 90 ? 31.787 0.815 -19.109 1.00 57.34 90 LYS A O 1
ATOM 709 N N . GLU A 1 91 ? 30.157 -0.710 -19.176 1.00 54.00 91 GLU A N 1
ATOM 710 C CA . GLU A 1 91 ? 30.995 -1.796 -18.629 1.00 54.00 91 GLU A CA 1
ATOM 711 C C . GLU A 1 91 ? 31.441 -2.870 -19.636 1.00 54.00 91 GLU A C 1
ATOM 713 O O . GLU A 1 91 ? 32.097 -3.828 -19.242 1.00 54.00 91 GLU A O 1
ATOM 718 N N . LYS A 1 92 ? 31.181 -2.720 -20.945 1.00 48.50 92 LYS A N 1
ATOM 719 C CA . LYS A 1 92 ? 31.658 -3.701 -21.951 1.00 48.50 92 LYS A CA 1
ATOM 720 C C . LYS A 1 92 ? 32.983 -3.370 -22.648 1.00 48.50 92 LYS A C 1
ATOM 722 O O . LYS A 1 92 ? 33.497 -4.218 -23.370 1.00 48.50 92 LYS A O 1
ATOM 727 N N . GLU A 1 93 ? 33.590 -2.207 -22.413 1.00 46.94 93 GLU A N 1
ATOM 728 C CA . GLU A 1 93 ? 34.835 -1.818 -23.109 1.00 46.94 93 GLU A CA 1
ATOM 729 C C . GLU A 1 93 ? 36.140 -2.203 -22.385 1.00 46.94 93 GLU A C 1
ATOM 731 O O . GLU A 1 93 ? 37.221 -1.989 -22.929 1.00 46.94 93 GLU A O 1
ATOM 736 N N . ARG A 1 94 ? 36.094 -2.802 -21.185 1.00 51.31 94 ARG A N 1
ATOM 737 C CA . ARG A 1 94 ? 37.322 -3.123 -20.420 1.00 51.31 94 ARG A CA 1
ATOM 738 C C . ARG A 1 94 ? 37.821 -4.568 -20.518 1.00 51.31 94 ARG A C 1
ATOM 740 O O . ARG A 1 94 ? 38.923 -4.831 -20.049 1.00 51.31 94 ARG A O 1
ATOM 747 N N . GLU A 1 95 ? 37.085 -5.477 -21.159 1.00 51.62 95 GLU A N 1
ATOM 748 C CA . GLU A 1 95 ? 37.500 -6.889 -21.294 1.00 51.62 95 GLU A CA 1
ATOM 749 C C . GLU A 1 95 ? 37.989 -7.295 -22.694 1.00 51.62 95 GLU A C 1
ATOM 751 O O . GLU A 1 95 ? 38.503 -8.397 -22.848 1.00 51.62 95 GLU A O 1
ATOM 756 N N . SER A 1 96 ? 37.923 -6.416 -23.703 1.00 49.81 96 SER A N 1
ATOM 757 C CA . SER A 1 96 ? 38.395 -6.731 -25.069 1.00 49.81 96 SER A CA 1
ATOM 758 C C . SER A 1 96 ? 39.771 -6.143 -25.423 1.00 49.81 96 SER A C 1
ATOM 760 O O . SER A 1 96 ? 40.134 -6.100 -26.598 1.00 49.81 96 SER A O 1
ATOM 762 N N . SER A 1 97 ? 40.539 -5.701 -24.424 1.00 51.84 97 SER A N 1
ATOM 763 C CA . SER A 1 97 ? 41.903 -5.182 -24.595 1.00 51.84 97 SER A CA 1
ATOM 764 C C . SER A 1 97 ? 42.877 -5.938 -23.688 1.00 51.84 97 SER A C 1
ATOM 766 O O . SER A 1 97 ? 43.382 -5.386 -22.708 1.00 51.84 97 SER A O 1
ATOM 768 N N . ARG A 1 98 ? 43.110 -7.218 -23.984 1.00 46.72 98 ARG A N 1
ATOM 769 C CA . ARG A 1 98 ? 44.298 -7.970 -23.559 1.00 46.72 98 ARG A CA 1
ATOM 770 C C . ARG A 1 98 ? 44.770 -8.864 -24.689 1.00 46.72 98 ARG A C 1
ATOM 772 O O . ARG A 1 98 ? 43.894 -9.449 -25.359 1.00 46.72 98 ARG A O 1
#

Organism: NCBI:txid1121950

pLDDT: mean 88.75, std 14.52, range [46.72, 98.5]

Foldseek 3Di:
DDDPVVLLVCLLVLVVVVVVVQVVVVHDAQDWDDDPNDTDHSLLSNVVNVSVVSNVSSVVSPHDDDPVSVVVSVVVVVVVVVVVVVVDPPPPPPPPPD

Radius of gyration: 18.08 Å; chains: 1; bounding box: 61×28×38 Å